Protein AF-A0A7C4CJG3-F1 (afdb_monomer_lite)

Sequence (81 aa):
EMVLAKAFFEVRDRIEGTYMDDVARRVIVEDIMLESPPKLSNDLKNVKDDFLSTGLPSLPVVDSNDKVLGVIERKSLLRLL

Structure (mmCIF, N/CA/C/O backbone):
data_AF-A0A7C4CJG3-F1
#
_entry.id   AF-A0A7C4CJG3-F1
#
loop_
_atom_site.group_PDB
_atom_site.id
_atom_site.type_symbol
_atom_site.label_atom_id
_atom_site.label_alt_id
_atom_site.label_comp_id
_atom_site.label_asym_id
_atom_site.label_entity_id
_atom_site.label_seq_id
_atom_site.pdbx_PDB_ins_code
_atom_site.Cartn_x
_atom_site.Cartn_y
_atom_site.Cartn_z
_atom_site.occupancy
_atom_site.B_iso_or_equiv
_atom_site.auth_seq_id
_atom_site.auth_comp_id
_atom_site.auth_asym_id
_atom_site.auth_atom_id
_atom_site.pdbx_PDB_model_num
ATOM 1 N N . GLU A 1 1 ? -4.202 -10.225 -24.819 1.00 60.28 1 GLU A N 1
ATOM 2 C CA . GLU A 1 1 ? -3.667 -9.696 -23.546 1.00 60.28 1 GLU A CA 1
ATOM 3 C C . GLU A 1 1 ? -2.240 -10.200 -23.331 1.00 60.28 1 GLU A C 1
ATOM 5 O O . GLU A 1 1 ? -1.942 -11.304 -23.775 1.00 60.28 1 GLU A O 1
ATOM 10 N N . MET A 1 2 ? -1.365 -9.368 -22.744 1.00 66.12 2 MET A N 1
ATOM 11 C CA . MET A 1 2 ? 0.074 -9.580 -22.450 1.00 66.12 2 MET A CA 1
ATOM 12 C C . MET A 1 2 ? 1.089 -9.655 -23.614 1.00 66.12 2 MET A C 1
ATOM 14 O O . MET A 1 2 ? 2.200 -10.167 -23.456 1.00 66.12 2 MET A O 1
ATOM 18 N N . VAL A 1 3 ? 0.758 -9.137 -24.802 1.00 68.69 3 VAL A N 1
ATOM 19 C CA . VAL A 1 3 ? 1.648 -9.212 -25.985 1.00 68.69 3 VAL A CA 1
ATOM 20 C C . VAL A 1 3 ? 2.971 -8.464 -25.765 1.00 68.69 3 VAL A C 1
ATOM 22 O O . VAL A 1 3 ? 4.023 -8.941 -26.189 1.00 68.69 3 VAL A O 1
ATOM 25 N N . LEU A 1 4 ? 2.932 -7.326 -25.064 1.00 67.19 4 LEU A N 1
ATOM 26 C CA . LEU A 1 4 ? 4.102 -6.477 -24.845 1.00 67.19 4 LEU A CA 1
ATOM 27 C C . LEU A 1 4 ? 5.082 -7.103 -23.841 1.00 67.19 4 LEU A C 1
ATOM 29 O O . LEU A 1 4 ? 6.270 -7.213 -24.135 1.00 67.19 4 LEU A O 1
ATOM 33 N N . ALA A 1 5 ? 4.581 -7.600 -22.705 1.00 65.75 5 ALA A N 1
ATOM 34 C CA . ALA A 1 5 ? 5.391 -8.295 -21.705 1.00 65.75 5 ALA A CA 1
ATOM 35 C C . ALA A 1 5 ? 6.097 -9.533 -22.289 1.00 65.75 5 ALA A C 1
ATOM 37 O O . ALA A 1 5 ? 7.281 -9.762 -22.032 1.00 65.75 5 ALA A O 1
ATOM 38 N N . LYS A 1 6 ? 5.393 -10.304 -23.130 1.00 68.44 6 LYS A N 1
ATOM 39 C CA . LYS A 1 6 ? 5.950 -11.491 -23.789 1.00 68.44 6 LYS A CA 1
ATOM 40 C C . LYS A 1 6 ? 7.045 -11.132 -24.799 1.00 68.44 6 LYS A C 1
ATOM 42 O O . LYS A 1 6 ? 8.120 -11.725 -24.756 1.00 68.44 6 LYS A O 1
ATOM 47 N N . ALA A 1 7 ? 6.810 -10.120 -25.637 1.00 66.75 7 ALA A N 1
ATOM 48 C CA . ALA A 1 7 ? 7.802 -9.627 -26.593 1.00 66.75 7 ALA A CA 1
ATOM 49 C C . ALA A 1 7 ? 9.070 -9.098 -25.895 1.00 66.75 7 ALA A C 1
ATOM 51 O O . ALA A 1 7 ? 10.182 -9.348 -26.354 1.00 66.75 7 ALA A O 1
ATOM 52 N N . PHE A 1 8 ? 8.930 -8.423 -24.750 1.00 68.00 8 PHE A N 1
ATOM 53 C CA . PHE A 1 8 ? 10.075 -7.933 -23.977 1.00 68.00 8 PHE A CA 1
ATOM 54 C C . PHE A 1 8 ? 10.849 -9.043 -23.257 1.00 68.00 8 PHE A C 1
ATOM 56 O O . PHE A 1 8 ? 12.077 -8.981 -23.204 1.00 68.00 8 PHE A O 1
ATOM 63 N N . PHE A 1 9 ? 10.175 -10.076 -22.738 1.00 67.31 9 PHE A N 1
ATOM 64 C CA . PHE A 1 9 ? 10.847 -11.236 -22.139 1.00 67.31 9 PHE A CA 1
ATOM 65 C C . PHE A 1 9 ? 11.740 -11.958 -23.160 1.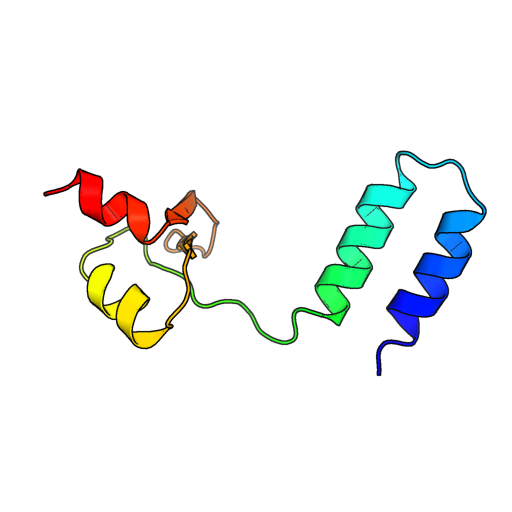00 67.31 9 PHE A C 1
ATOM 67 O O . PHE A 1 9 ? 12.864 -12.336 -22.837 1.00 67.31 9 PHE A O 1
ATOM 74 N N . GLU A 1 10 ? 11.270 -12.091 -24.402 1.00 68.50 10 GLU A N 1
ATOM 75 C CA . GLU A 1 10 ? 12.033 -12.693 -25.504 1.00 68.50 10 GLU A CA 1
ATOM 76 C C . GLU A 1 10 ? 13.259 -11.852 -25.909 1.00 68.50 10 GLU A C 1
ATOM 78 O O . GLU A 1 10 ? 14.290 -12.403 -26.296 1.00 68.50 10 GLU A O 1
ATOM 83 N N . VAL A 1 11 ? 13.178 -10.522 -25.786 1.00 66.44 11 VAL A N 1
ATOM 84 C CA . VAL A 1 11 ? 14.304 -9.601 -26.033 1.00 66.44 11 VAL A CA 1
ATOM 85 C C . VAL A 1 11 ? 15.307 -9.605 -24.871 1.00 66.44 11 VAL A C 1
ATOM 87 O O . VAL A 1 11 ? 16.512 -9.534 -25.112 1.00 66.44 11 VAL A O 1
ATOM 90 N N . ARG A 1 12 ? 14.838 -9.746 -23.621 1.00 62.72 12 ARG A N 1
ATOM 91 C CA . ARG A 1 12 ? 15.681 -9.841 -22.412 1.00 62.72 12 ARG A CA 1
ATOM 92 C C . ARG A 1 12 ? 16.660 -11.011 -22.469 1.00 62.72 12 ARG A C 1
ATOM 94 O O . ARG A 1 12 ? 17.791 -10.869 -22.028 1.00 62.72 12 ARG A O 1
ATOM 101 N N . ASP A 1 13 ? 16.250 -12.140 -23.039 1.00 64.06 13 ASP A N 1
ATOM 102 C CA . ASP A 1 13 ? 17.087 -13.344 -23.152 1.00 64.06 13 ASP A CA 1
ATOM 103 C C . ASP A 1 13 ? 18.313 -13.153 -24.076 1.00 64.06 13 ASP A C 1
ATOM 105 O O . ASP A 1 13 ? 19.203 -13.998 -24.118 1.00 64.06 13 ASP A O 1
ATOM 109 N N . ARG A 1 14 ? 18.377 -12.043 -24.835 1.00 64.44 14 ARG A N 1
ATOM 110 C CA . ARG A 1 14 ? 19.369 -11.816 -25.901 1.00 64.44 14 ARG A CA 1
ATOM 111 C C . ARG A 1 14 ? 20.381 -10.693 -25.635 1.00 64.44 14 ARG A C 1
ATOM 113 O O . ARG A 1 14 ? 21.199 -10.432 -26.514 1.00 64.44 14 ARG A O 1
ATOM 120 N N . ILE A 1 15 ? 20.338 -10.003 -24.491 1.00 58.38 15 ILE A N 1
ATOM 121 C CA . ILE A 1 15 ? 21.141 -8.786 -24.243 1.00 58.38 15 ILE A CA 1
ATOM 122 C C . ILE A 1 15 ? 21.685 -8.764 -22.791 1.00 58.38 15 ILE A C 1
ATOM 124 O O . ILE A 1 15 ? 21.088 -9.356 -21.896 1.00 58.38 15 ILE A O 1
ATOM 128 N N . GLU A 1 16 ? 22.845 -8.122 -22.561 1.00 61.56 16 GLU A N 1
ATOM 129 C CA . GLU A 1 16 ? 23.591 -8.112 -21.284 1.00 61.56 16 GLU A CA 1
ATOM 130 C C . GLU A 1 16 ? 22.740 -7.750 -20.046 1.00 61.56 16 GLU A C 1
ATOM 132 O O . GLU A 1 16 ? 22.054 -6.727 -19.984 1.00 61.56 16 GLU A O 1
ATOM 137 N N . GLY A 1 17 ? 22.811 -8.624 -19.035 1.00 58.34 17 GLY A N 1
ATOM 138 C CA . GLY A 1 17 ? 21.674 -8.914 -18.158 1.00 58.34 17 GLY A CA 1
ATOM 139 C C . GLY A 1 17 ? 21.313 -7.900 -17.070 1.00 58.34 17 GLY A C 1
ATOM 140 O O . GLY A 1 17 ? 20.166 -7.884 -16.649 1.00 58.34 17 GLY A O 1
ATOM 141 N N . THR A 1 18 ? 22.218 -7.043 -16.586 1.00 58.97 18 THR A N 1
ATOM 142 C CA . THR A 1 18 ? 21.967 -6.333 -15.309 1.00 58.97 18 THR A CA 1
ATOM 143 C C . THR A 1 18 ? 21.036 -5.118 -15.428 1.00 58.97 18 THR A C 1
ATOM 145 O O . THR A 1 18 ? 20.190 -4.910 -14.563 1.00 58.97 18 THR A O 1
ATOM 148 N N . TYR A 1 19 ? 21.156 -4.309 -16.486 1.00 60.03 19 TYR A N 1
ATOM 149 C CA . TYR A 1 19 ? 20.328 -3.100 -16.659 1.00 60.03 19 TYR A CA 1
ATOM 150 C C . TYR A 1 19 ? 18.964 -3.401 -17.280 1.00 60.03 19 TYR A C 1
ATOM 152 O O . TYR A 1 19 ? 17.971 -2.738 -16.982 1.00 60.03 19 TYR A O 1
ATOM 160 N N . MET A 1 20 ? 18.899 -4.424 -18.127 1.00 63.94 20 MET A N 1
ATOM 161 C CA . MET A 1 20 ? 17.653 -4.829 -18.772 1.00 63.94 20 MET A CA 1
ATOM 162 C C . MET A 1 20 ? 16.684 -5.525 -17.835 1.00 63.94 20 MET A C 1
ATOM 164 O O . MET A 1 20 ? 15.476 -5.480 -18.049 1.00 63.94 20 MET A O 1
ATOM 168 N N . ASP A 1 21 ? 17.209 -6.116 -16.775 1.00 68.88 21 ASP A N 1
ATOM 169 C CA . ASP A 1 21 ? 16.436 -6.827 -15.779 1.00 68.88 21 ASP A CA 1
ATOM 170 C C . ASP A 1 21 ? 15.482 -5.916 -14.995 1.00 68.88 21 ASP A C 1
ATOM 172 O O . ASP A 1 21 ? 14.359 -6.321 -14.693 1.00 68.88 21 ASP A O 1
ATOM 176 N N . ASP A 1 22 ? 15.894 -4.689 -14.666 1.00 71.81 22 ASP A N 1
ATOM 177 C CA . ASP A 1 22 ? 15.028 -3.724 -13.972 1.00 71.81 22 ASP A CA 1
ATOM 178 C C . ASP A 1 22 ? 13.966 -3.150 -14.921 1.00 71.81 22 ASP A C 1
ATOM 180 O O . ASP A 1 22 ? 12.780 -3.105 -14.595 1.00 71.81 22 ASP A O 1
ATOM 184 N N . VAL A 1 23 ? 14.372 -2.793 -16.144 1.00 70.56 23 VAL A N 1
ATOM 185 C CA . VAL A 1 23 ? 13.471 -2.245 -17.170 1.00 70.56 23 VAL A CA 1
ATOM 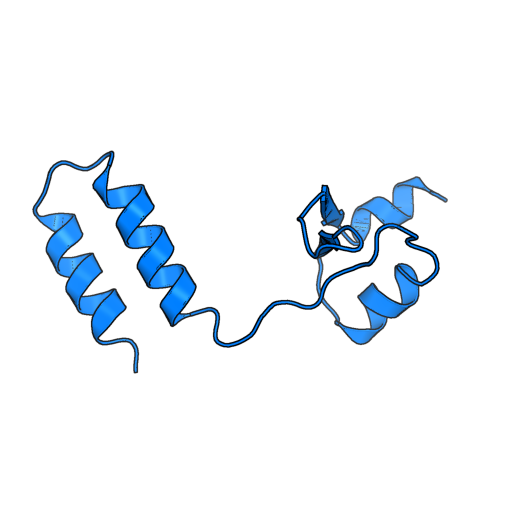186 C C . VAL A 1 23 ? 12.402 -3.265 -17.567 1.00 70.56 23 VAL A C 1
ATOM 188 O O . VAL A 1 23 ? 11.218 -2.934 -17.595 1.00 70.56 23 VAL A O 1
ATOM 191 N N . ALA A 1 24 ? 12.788 -4.521 -17.809 1.00 75.94 24 ALA A N 1
ATOM 192 C CA . ALA A 1 24 ? 11.846 -5.584 -18.144 1.00 75.94 24 ALA A CA 1
ATOM 193 C C . ALA A 1 24 ? 10.859 -5.850 -16.998 1.00 75.94 24 ALA A C 1
ATOM 195 O O . ALA A 1 24 ? 9.668 -6.032 -17.248 1.00 75.94 24 ALA A O 1
ATOM 196 N N . ARG A 1 25 ? 11.324 -5.830 -15.738 1.00 75.12 25 ARG A N 1
ATOM 197 C CA . ARG A 1 25 ? 10.441 -5.983 -14.571 1.00 75.12 25 ARG A CA 1
ATOM 198 C C . ARG A 1 25 ? 9.401 -4.867 -14.496 1.00 75.12 25 ARG A C 1
ATOM 200 O O . ARG A 1 25 ? 8.241 -5.178 -14.257 1.00 75.12 25 ARG A O 1
ATOM 207 N N . ARG A 1 26 ? 9.773 -3.606 -14.744 1.00 78.81 26 ARG A N 1
ATOM 208 C CA . ARG A 1 26 ? 8.819 -2.480 -14.733 1.00 78.81 26 ARG A CA 1
ATOM 209 C C . ARG A 1 26 ? 7.733 -2.629 -15.793 1.00 78.81 26 ARG A C 1
ATOM 211 O O . ARG A 1 26 ? 6.564 -2.544 -15.448 1.00 78.81 26 ARG A O 1
ATOM 218 N N . VAL A 1 27 ? 8.108 -2.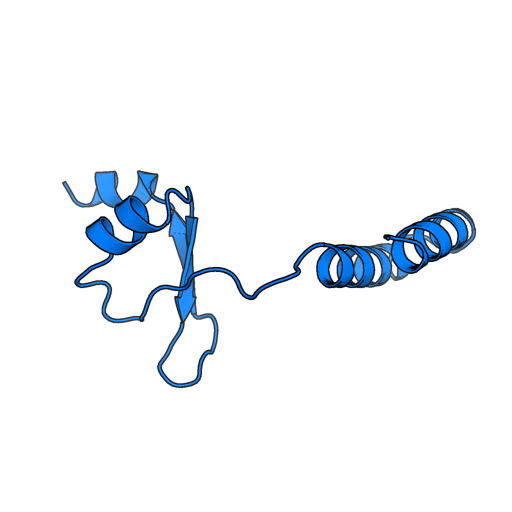948 -17.033 1.00 79.38 27 VAL A N 1
ATOM 219 C CA . VAL A 1 27 ? 7.142 -3.145 -18.132 1.00 79.38 27 VAL A CA 1
ATOM 220 C C . VAL A 1 27 ? 6.161 -4.277 -17.817 1.00 79.38 27 VAL A C 1
ATOM 222 O O . VAL A 1 27 ? 4.964 -4.142 -18.047 1.00 79.38 27 VAL A O 1
ATOM 225 N N . ILE A 1 28 ? 6.649 -5.388 -17.255 1.00 81.12 28 ILE A N 1
ATOM 226 C CA . ILE A 1 28 ? 5.789 -6.505 -16.836 1.00 81.12 28 ILE A CA 1
ATOM 227 C C . ILE A 1 28 ? 4.832 -6.068 -15.721 1.00 81.12 28 ILE A C 1
ATOM 229 O O . ILE A 1 28 ? 3.654 -6.407 -15.759 1.00 81.12 28 ILE A O 1
ATOM 233 N N . VAL A 1 29 ? 5.327 -5.332 -14.723 1.00 83.88 29 VAL A N 1
ATOM 234 C CA . VAL A 1 29 ? 4.503 -4.849 -13.607 1.00 83.88 29 VAL A CA 1
ATOM 235 C C . VAL A 1 29 ? 3.430 -3.878 -14.098 1.00 83.88 29 VAL A C 1
ATOM 237 O O . VAL A 1 29 ? 2.285 -4.016 -13.685 1.00 83.88 29 VAL A O 1
ATOM 240 N N . GLU A 1 30 ? 3.762 -2.953 -14.999 1.00 82.81 30 GLU A N 1
ATOM 241 C CA . GLU A 1 30 ? 2.812 -1.994 -15.581 1.00 82.81 30 GLU A CA 1
ATOM 242 C C . GLU A 1 30 ? 1.706 -2.677 -16.402 1.00 82.81 30 GLU A C 1
ATOM 244 O O . GLU A 1 30 ? 0.562 -2.237 -16.357 1.00 82.81 30 GLU A O 1
ATOM 249 N N . ASP A 1 31 ? 2.014 -3.773 -17.103 1.00 83.56 31 ASP A N 1
ATOM 250 C CA . ASP A 1 31 ? 1.023 -4.551 -17.869 1.00 83.56 31 ASP A CA 1
ATOM 251 C C . ASP A 1 31 ? 0.117 -5.409 -16.959 1.00 83.56 31 ASP A C 1
ATOM 253 O O . ASP A 1 31 ? -1.032 -5.686 -17.297 1.00 83.56 31 ASP A O 1
ATOM 257 N N . ILE A 1 32 ? 0.617 -5.829 -15.788 1.00 84.94 32 ILE A N 1
ATOM 258 C CA . ILE A 1 32 ? -0.131 -6.655 -14.821 1.00 84.94 32 ILE A CA 1
ATOM 259 C C . ILE A 1 32 ? -0.958 -5.802 -13.844 1.00 84.94 32 ILE A C 1
ATOM 261 O O . ILE A 1 32 ? -2.063 -6.198 -13.469 1.00 84.94 32 ILE A O 1
ATOM 265 N N . MET A 1 33 ? -0.442 -4.657 -13.383 1.00 85.19 33 MET A N 1
ATOM 266 C CA . MET A 1 33 ? -1.119 -3.785 -12.416 1.00 85.19 33 MET A CA 1
ATOM 267 C C . MET A 1 33 ? -2.190 -2.925 -13.100 1.00 85.19 33 MET A C 1
ATOM 269 O O . MET A 1 33 ? -1.987 -1.743 -13.359 1.00 85.19 33 MET A O 1
ATOM 273 N N . LEU A 1 34 ? -3.353 -3.530 -13.353 1.00 81.75 34 LEU A N 1
ATOM 274 C CA . LEU A 1 34 ? -4.491 -2.884 -14.023 1.00 81.75 34 LEU A CA 1
ATOM 275 C C . LEU A 1 34 ? -5.059 -1.677 -13.255 1.00 81.75 34 LEU A C 1
ATOM 277 O O . LEU A 1 34 ? -5.565 -0.738 -13.865 1.00 81.75 34 LEU A O 1
ATOM 281 N N . GLU A 1 35 ? -4.979 -1.697 -11.923 1.00 85.56 35 GLU A N 1
ATOM 282 C CA . GLU A 1 35 ? -5.491 -0.642 -11.048 1.00 85.56 35 GLU A CA 1
ATOM 283 C C . GLU A 1 35 ? -4.463 -0.269 -9.975 1.00 85.56 35 GLU A C 1
ATOM 285 O O . GLU A 1 35 ? -3.631 -1.083 -9.561 1.00 85.56 35 GLU A O 1
ATOM 290 N N . SER A 1 36 ? -4.538 0.975 -9.492 1.00 86.31 36 SER A N 1
ATOM 291 C CA . SER A 1 36 ? -3.740 1.396 -8.340 1.00 86.31 36 SER A CA 1
ATOM 292 C C . SER A 1 36 ? -4.158 0.605 -7.099 1.00 86.31 36 SER A C 1
ATOM 294 O O . SER A 1 36 ? -5.355 0.506 -6.822 1.00 86.31 36 SER A O 1
ATOM 296 N N . PRO A 1 37 ? -3.206 0.066 -6.318 1.00 89.69 37 PRO A N 1
ATOM 297 C CA . PRO A 1 37 ? -3.552 -0.705 -5.138 1.00 89.69 37 PRO A CA 1
ATOM 298 C C . PRO A 1 37 ? -4.221 0.193 -4.085 1.00 89.69 37 PRO A C 1
ATOM 300 O O . PRO A 1 37 ? -3.880 1.379 -3.979 1.00 89.69 37 PRO A O 1
ATOM 303 N N . PRO A 1 38 ? -5.122 -0.359 -3.252 1.00 94.25 38 PRO A N 1
ATOM 304 C CA . PRO A 1 38 ? -5.610 0.330 -2.065 1.00 94.25 38 PRO A CA 1
ATOM 305 C C . PRO A 1 38 ? -4.443 0.811 -1.197 1.00 94.25 38 PRO A C 1
ATOM 307 O O . PRO A 1 38 ? -3.440 0.113 -1.044 1.00 94.25 38 PRO A O 1
ATOM 310 N N . LYS A 1 39 ? -4.574 2.008 -0.627 1.00 95.31 39 LYS A N 1
ATOM 311 C CA . LYS A 1 39 ? -3.523 2.695 0.132 1.00 95.31 39 LYS A CA 1
ATOM 312 C C . LYS A 1 39 ? -4.069 3.239 1.445 1.00 95.31 39 LYS A C 1
ATOM 314 O O . LYS A 1 39 ? -5.248 3.567 1.540 1.00 95.31 39 LYS A O 1
ATOM 319 N N . LEU A 1 40 ? -3.196 3.338 2.439 1.00 96.50 40 LEU A N 1
ATOM 320 C CA . LEU A 1 40 ? -3.484 3.909 3.750 1.00 96.50 40 LEU A CA 1
ATOM 321 C C . LEU A 1 40 ? -3.046 5.371 3.797 1.00 96.50 40 LEU A C 1
ATOM 323 O O . LEU A 1 40 ? -2.002 5.735 3.250 1.00 96.50 40 LEU A O 1
ATOM 327 N N . SER A 1 41 ? -3.805 6.194 4.515 1.00 95.44 41 SER A N 1
ATOM 328 C CA . SER A 1 41 ? -3.360 7.536 4.890 1.00 95.44 41 SER A CA 1
ATOM 329 C C . SER A 1 41 ? -2.300 7.458 6.002 1.00 95.44 41 SER A C 1
ATOM 331 O O . SER A 1 41 ? -2.229 6.481 6.749 1.00 95.44 41 SER A O 1
ATOM 333 N N . ASN A 1 42 ? -1.508 8.517 6.171 1.00 94.12 42 ASN A N 1
ATOM 334 C CA . ASN A 1 42 ? -0.529 8.617 7.257 1.00 94.12 42 ASN A CA 1
ATOM 335 C C . ASN A 1 42 ? -1.145 8.733 8.676 1.00 94.12 42 ASN A C 1
ATOM 337 O O . ASN A 1 42 ? -0.414 8.652 9.658 1.00 94.12 42 ASN A O 1
ATOM 341 N N . ASP A 1 43 ? -2.461 8.939 8.832 1.00 92.56 43 ASP A N 1
ATOM 342 C CA . ASP A 1 43 ? -3.072 9.063 10.169 1.00 92.56 43 ASP A CA 1
ATOM 343 C C . ASP A 1 43 ? -3.396 7.715 10.834 1.00 92.56 43 ASP A C 1
ATOM 345 O O . ASP A 1 43 ? -3.571 7.665 12.053 1.00 92.56 43 ASP A O 1
ATOM 349 N N . LEU A 1 44 ? -3.434 6.634 10.043 1.00 90.44 44 LEU A N 1
ATOM 350 C CA . LEU A 1 44 ? -3.609 5.231 10.440 1.00 90.44 44 LEU A CA 1
ATOM 351 C C . LEU A 1 44 ? -4.794 4.935 11.378 1.00 90.44 44 LEU A C 1
ATOM 353 O O . LEU A 1 44 ? -4.876 3.834 11.926 1.00 90.44 44 LEU A O 1
ATOM 357 N N . LYS A 1 45 ? -5.745 5.860 11.557 1.00 91.19 45 LYS A N 1
ATOM 358 C CA . LYS A 1 45 ? -6.830 5.710 12.548 1.00 91.19 45 LYS A CA 1
ATOM 359 C C . LYS A 1 45 ? -7.733 4.518 12.245 1.00 91.19 45 LYS A C 1
ATOM 361 O O . LYS A 1 45 ? -8.163 3.822 13.161 1.00 91.19 45 LYS A O 1
ATOM 366 N N . ASN A 1 46 ?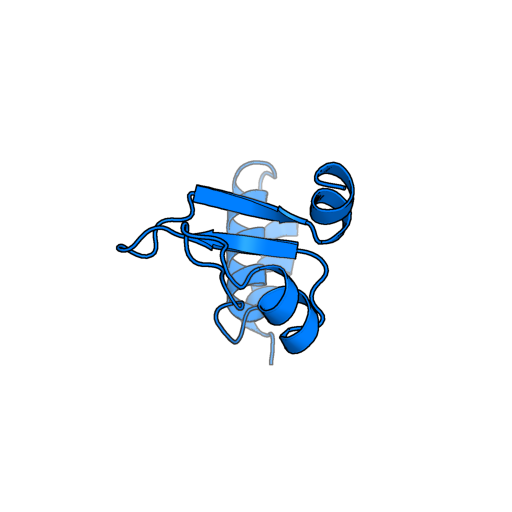 -7.970 4.271 10.960 1.00 91.56 46 ASN A N 1
ATOM 367 C CA . ASN A 1 46 ? -8.868 3.228 10.469 1.00 91.56 46 ASN A CA 1
ATOM 368 C C . ASN A 1 46 ? -8.116 2.009 9.918 1.00 91.56 46 ASN A C 1
ATOM 370 O O . ASN A 1 46 ? -8.720 1.151 9.282 1.00 91.56 46 ASN A O 1
ATOM 374 N N . VAL A 1 47 ? -6.814 1.880 10.213 1.00 93.94 47 VAL A N 1
ATOM 375 C CA . VAL A 1 47 ? -5.937 0.870 9.595 1.00 93.94 47 VAL A CA 1
ATOM 376 C C . VAL A 1 47 ? -6.482 -0.558 9.707 1.00 93.94 47 VAL A C 1
ATOM 378 O O . VAL A 1 47 ? -6.367 -1.350 8.776 1.00 93.94 47 VAL A O 1
ATOM 381 N N . LYS A 1 48 ? -7.124 -0.899 10.831 1.00 93.00 48 LYS A N 1
ATOM 382 C CA . LYS A 1 48 ? -7.761 -2.207 11.033 1.00 93.00 48 LYS A CA 1
ATOM 383 C C . LYS A 1 48 ? -8.898 -2.438 10.034 1.00 93.00 48 LYS A C 1
ATOM 385 O O . LYS A 1 48 ? -8.965 -3.506 9.431 1.00 93.00 48 LYS A O 1
ATOM 390 N N . ASP A 1 49 ? -9.775 -1.454 9.871 1.00 94.81 49 ASP A N 1
ATOM 391 C CA . ASP A 1 49 ? -10.946 -1.553 9.000 1.00 94.81 49 ASP A CA 1
ATOM 392 C C . ASP A 1 49 ? -10.524 -1.542 7.521 1.00 94.81 49 ASP A C 1
ATOM 394 O O . ASP A 1 49 ? -11.071 -2.296 6.714 1.00 94.81 49 ASP A O 1
ATOM 398 N N . ASP A 1 50 ? -9.464 -0.806 7.178 1.00 95.25 50 ASP A N 1
ATOM 399 C CA . ASP A 1 50 ? -8.840 -0.825 5.849 1.00 95.25 50 ASP A CA 1
ATOM 400 C C . ASP A 1 50 ? -8.272 -2.217 5.507 1.00 95.25 50 ASP A C 1
ATOM 402 O O . ASP A 1 50 ? -8.492 -2.752 4.418 1.00 95.25 50 ASP A O 1
ATOM 406 N N . PHE A 1 51 ? -7.597 -2.881 6.451 1.00 95.38 51 PHE A N 1
ATOM 407 C CA . PHE A 1 51 ? -7.110 -4.250 6.242 1.00 95.38 51 PHE A CA 1
ATOM 408 C C . PHE A 1 51 ? -8.228 -5.292 6.149 1.00 95.38 51 PHE A C 1
ATOM 410 O O . PHE A 1 51 ? -8.063 -6.286 5.435 1.00 95.38 51 PHE A O 1
ATOM 417 N N . LEU A 1 52 ? -9.329 -5.105 6.883 1.00 94.50 52 LEU A N 1
ATOM 418 C CA . LEU A 1 52 ? -10.488 -5.999 6.842 1.00 94.50 52 LEU A CA 1
ATOM 419 C C . LEU A 1 52 ? -11.268 -5.848 5.533 1.00 94.50 52 LEU A C 1
ATOM 421 O O . LEU A 1 52 ? -11.635 -6.855 4.934 1.00 94.50 52 LEU A O 1
ATOM 425 N N . SER A 1 53 ? -11.483 -4.613 5.079 1.00 95.56 53 SER A N 1
ATOM 426 C CA . SER A 1 53 ? -12.222 -4.310 3.848 1.00 95.56 53 SER A CA 1
ATOM 427 C C . SER A 1 53 ? -11.466 -4.718 2.585 1.00 95.56 53 SER A C 1
ATOM 429 O O . SER A 1 53 ? -12.061 -5.280 1.670 1.00 95.56 53 SER A O 1
ATOM 431 N N . THR A 1 54 ? -10.152 -4.489 2.538 1.00 94.19 54 THR A N 1
ATOM 432 C CA . THR A 1 54 ? -9.326 -4.847 1.373 1.00 94.19 54 THR A CA 1
ATOM 433 C C . THR A 1 54 ? -8.988 -6.334 1.318 1.00 94.19 54 THR A C 1
ATOM 435 O O . THR A 1 54 ? -8.691 -6.862 0.250 1.00 94.19 54 THR A O 1
ATOM 438 N N . GLY A 1 55 ? -8.956 -7.021 2.464 1.00 94.88 55 GLY A N 1
ATOM 439 C CA . GLY A 1 55 ? -8.499 -8.407 2.540 1.00 94.88 55 GLY A CA 1
ATOM 440 C C . GLY A 1 55 ? -6.994 -8.591 2.288 1.00 94.88 55 GLY A C 1
ATOM 441 O O . GLY A 1 55 ? -6.500 -9.707 2.455 1.00 94.88 55 GLY A O 1
ATOM 442 N N . LEU A 1 56 ? -6.238 -7.522 2.014 1.00 95.00 56 LEU A N 1
ATOM 443 C CA . LEU A 1 56 ? -4.826 -7.583 1.632 1.00 95.00 56 LEU A CA 1
ATOM 444 C C . LEU A 1 56 ? -3.879 -7.786 2.833 1.00 95.00 56 LEU A C 1
ATOM 446 O O . LEU A 1 56 ? -4.159 -7.325 3.941 1.00 95.00 56 LEU A O 1
ATOM 450 N N . PRO A 1 57 ? -2.738 -8.479 2.650 1.00 95.75 57 PRO A N 1
ATOM 451 C CA . PRO A 1 57 ? -1.780 -8.737 3.728 1.00 95.75 57 PRO A CA 1
ATOM 452 C C . PRO A 1 57 ? -0.887 -7.531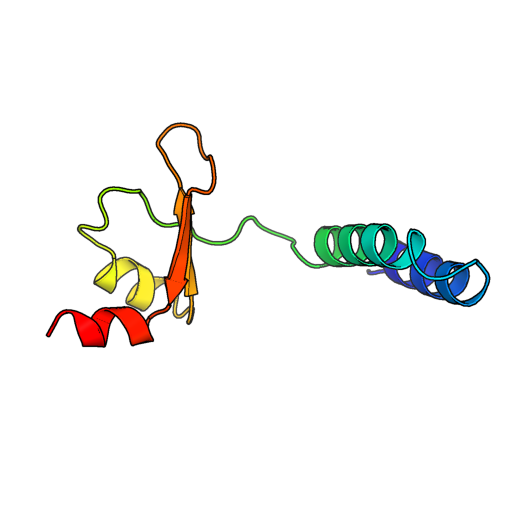 4.046 1.00 95.75 57 PRO A C 1
ATOM 454 O O . PRO A 1 57 ? -0.320 -7.460 5.139 1.00 95.75 57 PRO A O 1
ATOM 457 N N . SER A 1 58 ? -0.753 -6.596 3.110 1.00 96.75 58 SER A N 1
ATOM 458 C CA . SER A 1 58 ? 0.037 -5.379 3.244 1.00 96.75 58 SER A CA 1
ATOM 459 C C . SER A 1 58 ? -0.578 -4.253 2.424 1.00 96.75 58 SER A C 1
ATOM 461 O O . SER A 1 58 ? -1.218 -4.500 1.403 1.00 96.75 58 SER A O 1
ATOM 463 N N . LEU A 1 59 ? -0.389 -3.022 2.893 1.00 97.06 59 LEU A N 1
ATOM 464 C CA . LEU A 1 59 ? -0.878 -1.816 2.234 1.00 97.06 59 LEU A CA 1
ATOM 465 C C . LEU A 1 59 ? 0.209 -0.728 2.271 1.00 97.06 59 LEU A C 1
ATOM 467 O O . LEU A 1 59 ? 0.868 -0.562 3.307 1.00 97.06 59 LEU A O 1
ATOM 471 N N . PRO A 1 60 ? 0.424 0.012 1.168 1.00 96.94 60 PRO A N 1
ATOM 472 C CA . PRO A 1 60 ? 1.292 1.180 1.167 1.00 96.94 60 PRO A CA 1
ATOM 473 C C . PRO A 1 60 ? 0.668 2.310 1.991 1.00 96.94 60 PRO A C 1
ATOM 475 O O . PRO A 1 60 ? -0.543 2.521 1.952 1.00 96.94 60 PRO A O 1
ATOM 478 N N . VAL A 1 61 ? 1.503 3.055 2.710 1.00 97.12 61 VAL A N 1
ATOM 479 C CA . VAL A 1 61 ? 1.114 4.277 3.425 1.00 97.12 61 VAL A CA 1
ATOM 480 C C . VAL A 1 61 ? 1.582 5.475 2.615 1.00 97.12 61 VAL A C 1
ATOM 482 O O . VAL A 1 61 ? 2.754 5.529 2.230 1.00 97.12 61 VAL A O 1
ATOM 485 N N . VAL A 1 62 ? 0.689 6.430 2.371 1.00 97.12 62 VAL A N 1
ATOM 486 C CA . VAL A 1 62 ? 0.979 7.651 1.609 1.00 97.12 62 VAL A CA 1
ATOM 487 C C . VAL A 1 62 ? 0.739 8.917 2.433 1.00 97.12 62 VAL A C 1
ATOM 489 O O . VAL A 1 62 ? -0.049 8.924 3.385 1.00 97.12 62 VAL A O 1
ATOM 492 N N . ASP A 1 63 ? 1.430 9.997 2.071 1.00 96.75 63 ASP A N 1
ATOM 493 C CA . ASP A 1 63 ? 1.137 11.340 2.578 1.00 96.75 63 ASP A CA 1
ATOM 494 C C . ASP A 1 63 ? -0.013 12.020 1.806 1.00 96.75 63 ASP A C 1
ATOM 496 O O . ASP A 1 63 ? -0.629 11.440 0.912 1.00 96.75 63 ASP A O 1
ATOM 500 N N . SER A 1 64 ? -0.318 13.274 2.153 1.00 96.00 64 SER A N 1
ATOM 501 C CA . SER A 1 64 ? -1.376 14.058 1.501 1.00 96.00 64 SER A CA 1
ATOM 502 C C . SER A 1 64 ? -1.100 14.394 0.030 1.00 96.00 64 SER A C 1
ATOM 504 O O . SER A 1 64 ? -2.009 14.846 -0.659 1.00 96.00 64 SER A O 1
ATOM 506 N N . ASN A 1 65 ? 0.135 14.212 -0.443 1.00 96.88 65 ASN A N 1
ATOM 507 C CA . ASN A 1 65 ? 0.553 14.436 -1.827 1.00 96.88 65 ASN A CA 1
ATOM 508 C C . ASN A 1 65 ? 0.709 13.112 -2.594 1.00 96.88 65 ASN A C 1
ATOM 510 O O . ASN A 1 65 ? 1.367 13.084 -3.632 1.00 96.88 65 ASN A O 1
ATOM 514 N N . ASP A 1 66 ? 0.147 12.015 -2.074 1.00 94.12 66 ASP A N 1
ATOM 515 C CA . ASP A 1 66 ? 0.244 10.669 -2.645 1.00 94.12 66 ASP A CA 1
ATOM 516 C C . ASP A 1 66 ? 1.666 10.087 -2.708 1.00 94.12 66 ASP A C 1
ATOM 518 O O . ASP A 1 66 ? 1.928 9.088 -3.384 1.00 94.12 66 ASP A O 1
ATOM 522 N N . LYS A 1 67 ? 2.605 10.662 -1.952 1.00 96.94 67 LYS A N 1
ATOM 523 C CA . LYS A 1 67 ? 3.960 10.128 -1.858 1.00 96.94 67 LYS A CA 1
ATOM 524 C C . LYS A 1 67 ? 3.982 8.935 -0.909 1.00 96.94 67 LYS A C 1
ATOM 526 O O . LYS A 1 67 ? 3.573 9.044 0.245 1.00 96.94 67 LYS A O 1
ATOM 531 N N . VAL A 1 68 ? 4.537 7.813 -1.371 1.00 96.94 68 VAL A N 1
ATOM 532 C CA . VAL A 1 68 ? 4.737 6.611 -0.547 1.00 96.94 68 VAL A CA 1
ATOM 533 C C . VAL A 1 68 ? 5.722 6.905 0.586 1.00 96.94 68 VAL A C 1
ATOM 535 O O . VAL A 1 68 ? 6.876 7.268 0.349 1.00 96.94 68 VAL A O 1
ATOM 538 N N . LEU A 1 69 ? 5.257 6.719 1.819 1.00 97.38 69 LEU A N 1
ATOM 539 C CA . LEU A 1 69 ? 6.048 6.814 3.046 1.00 97.38 69 LEU A CA 1
ATOM 540 C C . LEU A 1 69 ? 6.612 5.453 3.467 1.00 97.38 69 LEU A C 1
ATOM 542 O O . LEU A 1 69 ? 7.677 5.384 4.076 1.00 97.38 69 LEU A O 1
ATOM 546 N N . GLY A 1 70 ? 5.907 4.368 3.143 1.00 96.38 70 GLY A N 1
ATOM 547 C CA . GLY A 1 70 ? 6.310 3.008 3.485 1.00 96.38 70 GLY A CA 1
ATOM 548 C C . GLY A 1 70 ? 5.199 1.990 3.246 1.00 96.38 70 GLY A C 1
ATOM 549 O O . GLY A 1 70 ? 4.237 2.261 2.529 1.00 96.38 70 GLY A O 1
ATOM 550 N N . VAL A 1 71 ? 5.333 0.814 3.860 1.00 96.81 71 VAL A N 1
ATOM 551 C CA . VAL A 1 71 ? 4.361 -0.286 3.775 1.00 96.81 71 VAL A CA 1
ATOM 552 C C . VAL A 1 71 ? 4.085 -0.817 5.175 1.00 96.81 71 VAL A C 1
ATOM 554 O O . VAL A 1 71 ? 5.017 -1.055 5.944 1.00 96.81 71 VAL A O 1
ATOM 557 N N . ILE A 1 72 ? 2.811 -1.037 5.496 1.00 95.56 72 ILE A N 1
ATOM 558 C CA . ILE A 1 72 ? 2.399 -1.743 6.711 1.00 95.56 72 ILE A CA 1
ATOM 559 C C . ILE A 1 72 ? 1.948 -3.146 6.324 1.00 95.56 72 ILE A C 1
ATOM 561 O O . ILE A 1 72 ? 1.193 -3.333 5.373 1.00 95.56 72 ILE A O 1
ATOM 565 N N . GLU A 1 73 ? 2.397 -4.139 7.084 1.00 96.19 73 GLU A N 1
ATOM 566 C CA . GLU A 1 73 ? 1.896 -5.509 7.010 1.00 96.19 73 GLU A CA 1
ATOM 567 C C . GLU A 1 73 ? 0.830 -5.722 8.090 1.00 96.19 73 GLU A C 1
ATOM 569 O O . GLU A 1 73 ? 0.999 -5.285 9.230 1.00 96.19 73 GLU A O 1
ATOM 574 N N . ARG A 1 74 ? -0.229 -6.477 7.782 1.00 94.75 74 ARG A N 1
ATOM 575 C CA . ARG A 1 74 ? -1.308 -6.791 8.734 1.00 94.75 74 ARG A CA 1
ATOM 576 C C . ARG A 1 74 ? -0.775 -7.400 10.037 1.00 94.75 74 ARG A C 1
ATOM 578 O O . ARG A 1 74 ? -1.236 -7.049 11.119 1.00 94.75 74 ARG A O 1
ATOM 585 N N . LYS A 1 75 ? 0.236 -8.276 9.955 1.00 94.00 75 LYS A N 1
ATOM 586 C CA . LYS A 1 75 ? 0.874 -8.910 11.128 1.00 94.00 75 LYS A CA 1
ATOM 587 C C . LYS A 1 75 ? 1.569 -7.907 12.058 1.00 94.00 75 LYS A C 1
ATOM 589 O O . LYS A 1 75 ? 1.744 -8.203 13.235 1.00 94.00 75 LYS A O 1
ATOM 594 N N . SER A 1 76 ? 1.957 -6.731 11.560 1.00 92.19 76 SER A N 1
ATOM 595 C CA . SER A 1 76 ? 2.604 -5.695 12.371 1.00 92.19 76 SER A CA 1
ATOM 596 C C . SER A 1 76 ? 1.633 -5.038 13.349 1.00 92.19 76 SER A C 1
ATOM 598 O O . SER A 1 76 ? 2.076 -4.575 14.395 1.00 92.19 76 SER A O 1
ATOM 600 N N . LEU A 1 77 ? 0.321 -5.080 13.078 1.00 89.62 77 LEU A N 1
ATOM 601 C CA . LEU A 1 77 ? -0.703 -4.604 14.015 1.00 89.62 77 LEU A CA 1
ATOM 602 C C . LEU A 1 77 ? -0.705 -5.397 15.328 1.00 89.62 77 LEU A C 1
ATOM 604 O O . LEU A 1 77 ? -1.013 -4.842 16.375 1.00 89.62 77 LEU A O 1
ATOM 608 N N . LEU A 1 78 ? -0.301 -6.672 15.295 1.00 89.00 78 LEU A N 1
ATOM 609 C CA . LEU A 1 78 ? -0.204 -7.512 16.492 1.00 89.00 78 LEU A CA 1
ATOM 610 C C . LEU A 1 78 ? 0.910 -7.068 17.447 1.00 89.00 78 LEU A C 1
ATOM 612 O O . LEU A 1 78 ? 0.894 -7.459 18.604 1.00 89.00 78 LEU A O 1
ATOM 616 N N . ARG A 1 79 ? 1.879 -6.267 16.981 1.00 89.44 79 ARG A N 1
ATOM 617 C CA . ARG A 1 79 ? 2.959 -5.729 17.827 1.00 89.44 79 ARG A CA 1
ATOM 618 C C . ARG A 1 79 ? 2.513 -4.543 18.687 1.00 89.44 79 ARG A C 1
ATOM 620 O O . ARG A 1 79 ? 3.308 -4.052 19.478 1.00 89.44 79 ARG A O 1
ATOM 627 N N . LEU A 1 80 ? 1.297 -4.043 18.465 1.00 79.06 80 LEU A N 1
ATOM 628 C CA . LEU A 1 80 ? 0.715 -2.898 19.170 1.00 79.06 80 LEU A CA 1
ATOM 629 C C . LEU A 1 80 ? -0.254 -3.320 20.289 1.00 79.06 80 LEU A C 1
ATOM 631 O O . LEU A 1 80 ? 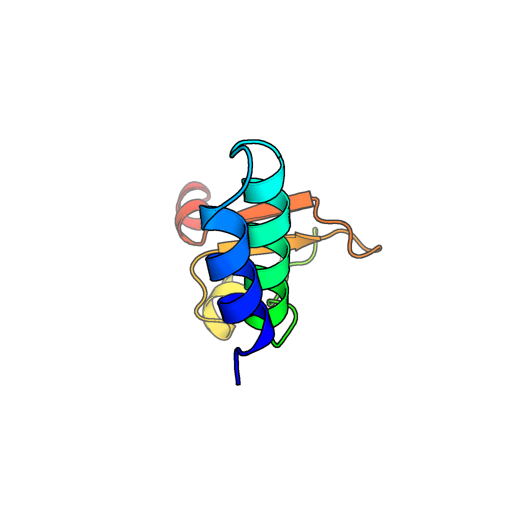-0.840 -2.451 20.932 1.00 79.06 80 LEU A O 1
ATOM 635 N N . LEU A 1 81 ? -0.440 -4.629 20.477 1.00 73.69 81 LEU A N 1
ATOM 636 C CA . LEU A 1 81 ? -1.232 -5.253 21.541 1.00 73.69 81 LEU A CA 1
ATOM 637 C C . LEU A 1 81 ? -0.300 -5.761 22.644 1.00 73.69 81 LEU A C 1
ATOM 639 O O . LEU A 1 81 ? -0.714 -5.678 23.819 1.00 73.69 81 LEU A O 1
#

Radius of gyration: 17.39 Å; chains: 1; bounding box: 36×28×48 Å

Secondary structure (DSSP, 8-state):
--HHHHHHHHHHTTS-HHHHHHHHHHHHHHHH--SPPP-EETT-TTHHHHHHHH--SEEEEE-TT--EEEEEEGGGGGGG-

Foldseek 3Di:
DCPPLVVLVVVQVPDDHDPSVVVSVVVVCVVVCPDDDDAAEPVCPCVVVSCVVRVDQKHFYAYPVRHTPGMDGPVVVVVVD

pLDDT: mean 83.72, std 13.13, range [58.34, 97.38]